Protein AF-A0A938SPF3-F1 (afdb_monomer_lite)

pLDDT: mean 94.33, std 8.59, range [53.5, 98.38]

Foldseek 3Di:
DFQDPDPVSVVVVVVVCVVVCVVQVKDWPDKDDDRHDIDTDIDGDDDD

Radius of gyration: 12.02 Å; chains: 1; bounding box: 19×16×37 Å

Secondary structure (DSSP, 8-state):
--S--SHHHHHHHHHHHHHHHHHHT-EEEEEEEETTEEEEEEEPPPP-

Sequence (48 aa):
MTIFRSEEDRRMYLEFMREECRRFGVDVLAWCLMTNHVHEIAVPGDEK

Structure (mmCIF, N/CA/C/O backbone):
data_AF-A0A938SPF3-F1
#
_entry.id   AF-A0A938SPF3-F1
#
loop_
_atom_site.group_PDB
_atom_site.id
_atom_site.type_symbol
_atom_site.label_atom_id
_atom_site.label_alt_id
_atom_site.label_comp_id
_atom_site.label_asym_id
_atom_site.label_entity_id
_atom_site.label_seq_id
_atom_site.pdbx_PDB_ins_code
_atom_site.Cartn_x
_atom_site.Cartn_y
_atom_site.Cartn_z
_atom_site.occupancy
_atom_site.B_iso_or_equiv
_atom_site.auth_seq_id
_atom_site.auth_comp_id
_atom_site.auth_asym_id
_atom_site.auth_atom_id
_atom_site.pdbx_PDB_model_num
ATOM 1 N N . MET A 1 1 ? 1.914 9.028 -17.645 1.00 75.94 1 MET A N 1
ATOM 2 C CA . MET A 1 1 ? 3.098 8.909 -16.768 1.00 75.94 1 MET A CA 1
ATOM 3 C C . MET A 1 1 ? 3.056 7.535 -16.120 1.00 75.94 1 MET A C 1
ATOM 5 O O . MET A 1 1 ? 2.003 7.177 -15.615 1.00 75.94 1 MET A O 1
ATOM 9 N N . THR A 1 2 ? 4.130 6.751 -16.208 1.00 92.00 2 THR A N 1
ATOM 10 C CA . THR A 1 2 ? 4.199 5.390 -15.643 1.00 92.00 2 THR A CA 1
ATOM 11 C C . THR A 1 2 ? 4.875 5.441 -14.280 1.00 92.00 2 THR A C 1
ATOM 13 O O . THR A 1 2 ? 5.997 5.940 -14.194 1.00 92.00 2 THR A O 1
ATOM 16 N N . ILE A 1 3 ? 4.190 4.942 -13.250 1.00 94.69 3 ILE A N 1
ATOM 17 C CA . ILE A 1 3 ? 4.673 4.887 -11.864 1.00 94.69 3 ILE A CA 1
ATOM 18 C C . ILE A 1 3 ? 5.362 3.544 -11.611 1.00 94.69 3 ILE A C 1
ATOM 20 O O . ILE A 1 3 ? 6.514 3.529 -11.193 1.00 94.69 3 ILE A O 1
ATOM 24 N N . PHE A 1 4 ? 4.706 2.430 -11.952 1.00 97.38 4 PHE A N 1
ATOM 25 C CA . PHE A 1 4 ? 5.280 1.089 -11.824 1.00 97.38 4 PHE A CA 1
ATOM 26 C C . PHE A 1 4 ? 5.818 0.622 -13.172 1.00 97.38 4 PHE A C 1
ATOM 28 O O . PHE A 1 4 ? 5.060 0.423 -14.124 1.00 97.38 4 PHE A O 1
ATOM 35 N N . ARG A 1 5 ? 7.135 0.459 -13.264 1.00 97.19 5 ARG A N 1
ATOM 36 C CA . ARG A 1 5 ? 7.841 -0.035 -14.453 1.00 97.19 5 ARG A CA 1
ATOM 37 C C . ARG A 1 5 ? 8.069 -1.541 -14.391 1.00 97.19 5 ARG A C 1
ATOM 39 O O . ARG A 1 5 ? 8.298 -2.157 -15.427 1.00 97.19 5 ARG A O 1
ATOM 46 N N . SER A 1 6 ? 7.997 -2.121 -13.197 1.00 97.50 6 SER A N 1
ATOM 47 C CA . SER A 1 6 ? 8.212 -3.541 -12.951 1.00 97.50 6 S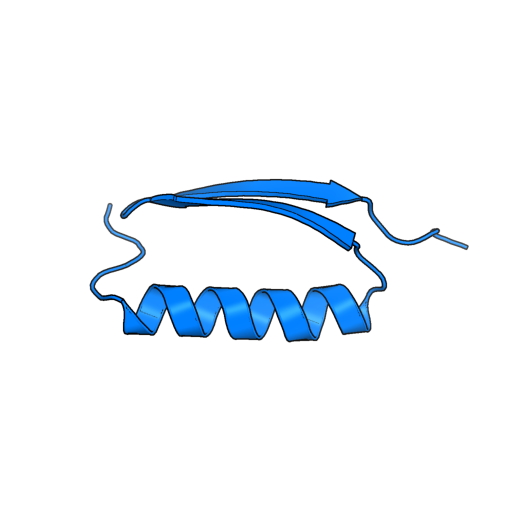ER A CA 1
ATOM 48 C C . SER A 1 6 ? 7.260 -4.103 -11.888 1.00 97.50 6 SER A C 1
ATOM 50 O O . SER A 1 6 ? 6.565 -3.379 -11.170 1.00 97.50 6 SER A O 1
ATOM 52 N N . GLU A 1 7 ? 7.225 -5.430 -11.774 1.00 97.06 7 GLU A N 1
ATOM 53 C CA . GLU A 1 7 ? 6.561 -6.110 -10.655 1.00 97.06 7 GLU A CA 1
ATOM 54 C C . GLU A 1 7 ? 7.277 -5.867 -9.320 1.00 97.06 7 GLU A C 1
ATOM 56 O O . GLU A 1 7 ? 6.641 -5.894 -8.270 1.00 97.06 7 GLU A O 1
ATOM 61 N N . GLU A 1 8 ? 8.583 -5.598 -9.348 1.00 98.31 8 GLU A N 1
ATOM 62 C CA . GLU A 1 8 ? 9.361 -5.270 -8.152 1.00 98.31 8 GLU A CA 1
ATOM 63 C C . GLU A 1 8 ? 8.913 -3.936 -7.548 1.00 98.31 8 GLU A C 1
ATOM 65 O O . GLU A 1 8 ? 8.685 -3.869 -6.343 1.00 98.31 8 GLU A O 1
ATOM 70 N N . ASP A 1 9 ? 8.641 -2.928 -8.383 1.00 97.88 9 ASP A N 1
ATOM 71 C CA . ASP A 1 9 ? 8.109 -1.637 -7.927 1.00 97.88 9 ASP A CA 1
ATOM 72 C C . ASP A 1 9 ? 6.776 -1.816 -7.177 1.00 97.88 9 ASP A C 1
ATOM 74 O O . ASP A 1 9 ? 6.531 -1.179 -6.153 1.00 97.88 9 ASP A O 1
ATOM 78 N N . ARG A 1 10 ? 5.911 -2.719 -7.666 1.00 97.81 10 ARG A N 1
ATOM 79 C CA . ARG A 1 10 ? 4.613 -3.018 -7.035 1.00 97.81 10 ARG A CA 1
ATOM 80 C C . ARG A 1 10 ? 4.783 -3.723 -5.696 1.00 97.81 10 ARG A C 1
ATOM 82 O O . ARG A 1 10 ? 4.091 -3.390 -4.739 1.00 97.81 10 ARG A O 1
ATOM 89 N N . ARG A 1 11 ? 5.704 -4.689 -5.617 1.00 98.19 11 ARG A N 1
ATOM 90 C CA . ARG A 1 11 ? 6.007 -5.397 -4.362 1.00 98.19 11 ARG A CA 1
ATOM 91 C C . ARG A 1 11 ? 6.580 -4.448 -3.320 1.00 98.19 11 ARG A C 1
ATOM 93 O O . ARG A 1 11 ? 6.157 -4.500 -2.175 1.00 98.19 11 ARG A O 1
ATOM 100 N N . MET A 1 12 ? 7.490 -3.568 -3.729 1.00 98.19 12 MET A N 1
ATOM 101 C CA . MET A 1 12 ? 8.100 -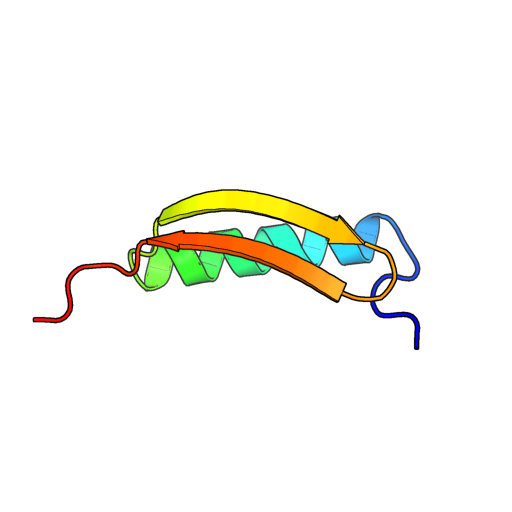2.576 -2.848 1.00 98.19 12 MET A CA 1
ATOM 102 C C . MET A 1 12 ? 7.057 -1.594 -2.302 1.00 98.19 12 MET A C 1
ATOM 104 O O . MET A 1 12 ? 7.034 -1.326 -1.108 1.00 98.19 12 MET A O 1
ATOM 108 N N . TYR A 1 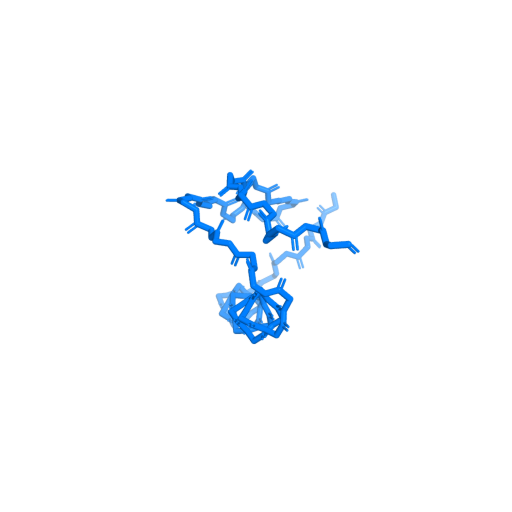13 ? 6.140 -1.125 -3.153 1.00 97.81 13 TYR A N 1
ATOM 109 C CA . TYR A 1 13 ? 5.015 -0.297 -2.718 1.00 97.81 13 TYR A CA 1
ATOM 110 C C . TYR A 1 13 ? 4.143 -1.003 -1.678 1.00 97.81 13 TYR A C 1
ATOM 112 O O . TYR A 1 13 ? 3.850 -0.431 -0.634 1.00 97.81 13 TYR A O 1
ATOM 120 N N . LEU A 1 14 ? 3.756 -2.256 -1.937 1.00 97.75 14 LEU A N 1
ATOM 121 C CA . LEU A 1 14 ? 2.945 -3.031 -0.995 1.00 97.75 14 LEU A CA 1
ATOM 122 C C . LEU A 1 14 ? 3.676 -3.296 0.326 1.00 97.75 14 LEU A C 1
ATOM 124 O O . LEU A 1 14 ? 3.035 -3.311 1.374 1.00 97.75 14 LEU A O 1
ATOM 128 N N . GLU A 1 15 ? 4.996 -3.478 0.291 1.00 98.38 15 GLU A N 1
ATOM 129 C CA . GLU A 1 15 ? 5.817 -3.634 1.491 1.00 98.38 15 GLU A CA 1
ATOM 130 C C . GLU A 1 15 ? 5.798 -2.358 2.342 1.00 98.38 15 GLU A C 1
ATOM 132 O O . GLU A 1 15 ? 5.464 -2.424 3.524 1.00 98.38 15 GLU A O 1
ATOM 137 N N . PHE A 1 16 ? 6.032 -1.192 1.731 1.00 98.06 16 PHE A N 1
ATOM 138 C CA . PHE A 1 16 ? 5.948 0.092 2.433 1.00 98.06 16 PHE A CA 1
ATOM 139 C C . PHE A 1 16 ? 4.549 0.364 2.983 1.00 98.06 16 PHE A C 1
ATOM 141 O O . PHE A 1 16 ? 4.409 0.767 4.137 1.00 98.06 16 PHE A O 1
ATOM 148 N N . MET A 1 17 ? 3.506 0.099 2.190 1.00 97.62 17 MET A N 1
ATOM 149 C CA . MET A 1 17 ? 2.122 0.243 2.643 1.00 97.62 17 MET A CA 1
ATOM 150 C C . MET A 1 17 ? 1.848 -0.651 3.847 1.00 97.62 17 MET A C 1
ATOM 152 O O . MET A 1 17 ? 1.298 -0.190 4.838 1.00 97.62 17 MET A O 1
ATOM 156 N N . ARG A 1 18 ? 2.287 -1.912 3.818 1.00 96.81 18 ARG A N 1
ATOM 157 C CA . ARG A 1 18 ? 2.137 -2.829 4.951 1.00 96.81 18 ARG A CA 1
ATOM 158 C C . ARG A 1 18 ? 2.834 -2.308 6.208 1.00 96.81 18 ARG A C 1
ATOM 160 O O . ARG A 1 18 ? 2.251 -2.368 7.291 1.00 96.81 18 ARG A O 1
ATOM 167 N N . GLU A 1 19 ? 4.076 -1.847 6.084 1.00 98.12 19 GLU A N 1
ATOM 168 C CA . GLU A 1 19 ? 4.864 -1.351 7.215 1.00 98.12 19 GLU A CA 1
ATOM 169 C C . GLU A 1 19 ? 4.238 -0.103 7.841 1.00 98.12 19 GLU A C 1
ATOM 171 O O . GLU A 1 19 ? 4.005 -0.073 9.055 1.00 98.12 19 GLU A O 1
ATOM 176 N N . GLU A 1 20 ? 3.905 0.894 7.021 1.00 96.56 20 GLU A N 1
ATOM 177 C CA . GLU A 1 20 ? 3.383 2.170 7.503 1.00 96.56 20 GLU A CA 1
ATOM 178 C C . GLU A 1 20 ? 1.918 2.062 7.942 1.00 96.56 20 GLU A C 1
ATOM 180 O O . GLU A 1 20 ? 1.574 2.563 9.012 1.00 96.56 20 GLU A O 1
ATOM 185 N N . CYS A 1 21 ? 1.058 1.330 7.225 1.00 96.31 21 CYS A N 1
ATOM 186 C CA . CYS A 1 21 ? -0.310 1.078 7.686 1.00 96.31 21 CYS A CA 1
ATOM 187 C C . CYS A 1 21 ? -0.310 0.383 9.050 1.00 96.31 21 CYS A C 1
ATOM 189 O O . CYS A 1 21 ? -1.021 0.815 9.953 1.00 96.31 21 CYS A O 1
ATOM 191 N N . ARG A 1 22 ? 0.563 -0.613 9.264 1.00 95.31 22 ARG A N 1
ATOM 192 C CA . ARG A 1 22 ? 0.7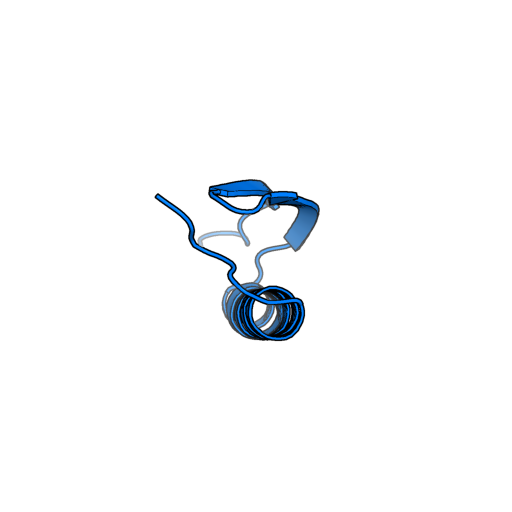11 -1.244 10.584 1.00 95.31 22 ARG A CA 1
ATOM 193 C C . ARG A 1 22 ? 1.195 -0.253 11.642 1.00 9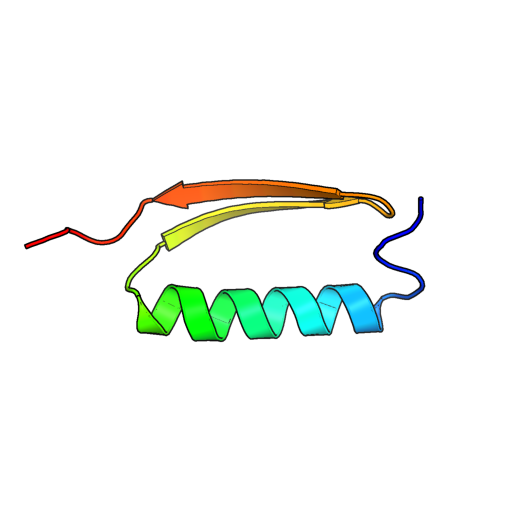5.31 22 ARG A C 1
ATOM 195 O O . ARG A 1 22 ? 0.716 -0.291 12.772 1.00 95.31 22 ARG A O 1
ATOM 202 N N . ARG A 1 23 ? 2.150 0.616 11.301 1.00 95.69 23 ARG A N 1
ATOM 203 C CA . ARG A 1 23 ? 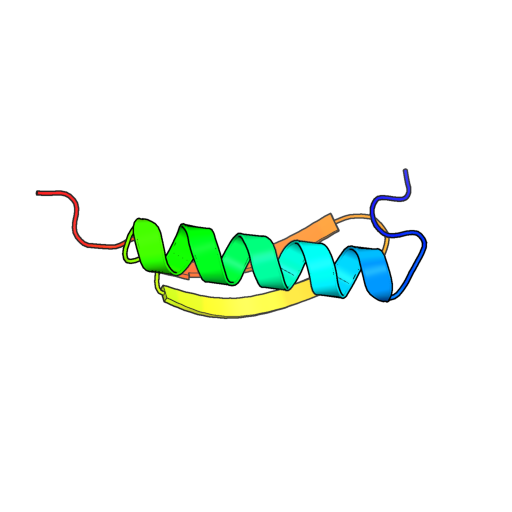2.692 1.631 12.215 1.00 95.69 23 ARG A CA 1
ATOM 204 C C . ARG A 1 23 ? 1.630 2.638 12.664 1.00 95.69 23 ARG A C 1
ATOM 206 O O . ARG A 1 23 ? 1.661 3.053 13.819 1.00 95.69 23 ARG A O 1
ATOM 213 N N . PHE A 1 24 ? 0.716 3.012 11.773 1.00 94.25 24 PHE A N 1
ATOM 214 C CA . PHE A 1 24 ? -0.345 3.986 12.042 1.00 94.25 24 PHE A CA 1
ATOM 215 C C . PHE A 1 24 ? -1.703 3.353 12.383 1.00 94.25 24 PHE A C 1
ATOM 217 O O . PHE A 1 24 ? -2.672 4.077 12.583 1.00 94.25 24 PHE A O 1
ATOM 224 N N . GLY A 1 25 ? -1.786 2.021 12.467 1.00 95.62 25 GLY A N 1
ATOM 225 C CA . GLY A 1 25 ? -3.034 1.314 12.763 1.00 95.62 25 GLY A CA 1
ATOM 226 C C . GLY A 1 25 ? -4.105 1.471 11.680 1.00 95.62 25 GLY A C 1
ATOM 227 O O . GLY A 1 25 ? -5.286 1.480 11.998 1.00 95.62 25 GLY A O 1
ATOM 228 N N . VAL A 1 26 ? -3.700 1.639 10.421 1.00 96.44 26 VAL A N 1
ATOM 229 C CA . VAL A 1 26 ? -4.601 1.733 9.268 1.00 96.44 26 VAL A CA 1
ATOM 230 C C . VAL A 1 26 ? -4.868 0.332 8.727 1.00 96.44 26 VAL A C 1
ATOM 232 O O . VAL A 1 26 ? -3.930 -0.389 8.387 1.00 96.44 26 VAL A O 1
ATOM 235 N N . ASP A 1 27 ? -6.136 -0.033 8.578 1.00 96.38 27 ASP A N 1
ATOM 236 C CA . ASP A 1 27 ? -6.530 -1.295 7.954 1.00 96.38 27 ASP A CA 1
ATOM 237 C C . ASP A 1 27 ? -6.789 -1.094 6.462 1.00 96.38 27 ASP A C 1
ATOM 239 O O . ASP A 1 27 ? -7.586 -0.244 6.068 1.00 96.38 27 ASP A O 1
ATOM 243 N N . VAL A 1 28 ? -6.155 -1.901 5.609 1.00 96.56 28 VAL A N 1
ATOM 244 C CA . VAL A 1 28 ? -6.394 -1.872 4.158 1.00 96.56 28 VAL A CA 1
ATOM 245 C C . VAL A 1 28 ? -7.312 -3.028 3.772 1.00 96.56 28 VAL A C 1
ATOM 247 O O . VAL A 1 28 ? -6.941 -4.195 3.883 1.00 96.56 28 VAL A O 1
ATOM 250 N N . LEU A 1 29 ? -8.517 -2.706 3.302 1.00 97.19 29 LEU A N 1
ATOM 251 C CA . LEU A 1 29 ? -9.552 -3.686 2.957 1.00 97.19 29 LEU A CA 1
ATOM 252 C C . LEU A 1 29 ? -9.403 -4.215 1.527 1.00 97.19 29 LEU A C 1
ATOM 254 O O . LEU A 1 29 ? -9.701 -5.376 1.254 1.00 97.19 29 LEU A O 1
ATOM 258 N N . ALA A 1 30 ? -8.974 -3.352 0.603 1.00 97.38 30 ALA A N 1
ATOM 259 C CA . ALA A 1 30 ? -8.767 -3.696 -0.798 1.00 97.38 30 ALA A CA 1
ATOM 260 C C . ALA A 1 30 ? -7.792 -2.723 -1.467 1.00 97.38 30 ALA A C 1
ATOM 262 O O . ALA A 1 30 ? -7.729 -1.548 -1.101 1.00 97.38 30 ALA A O 1
ATOM 263 N N . TRP A 1 31 ? -7.082 -3.197 -2.491 1.00 97.62 31 TRP A N 1
ATOM 264 C CA . TRP A 1 31 ? -6.215 -2.371 -3.329 1.00 97.62 31 TRP A CA 1
ATOM 265 C C . TRP A 1 31 ? -6.148 -2.884 -4.769 1.00 97.62 31 TRP A C 1
ATOM 267 O O . TRP A 1 31 ? -6.324 -4.073 -5.042 1.00 97.62 31 TRP A O 1
ATOM 277 N N . CYS A 1 32 ? -5.850 -1.981 -5.702 1.00 97.75 32 CYS A N 1
ATOM 278 C CA . CYS A 1 32 ? -5.548 -2.298 -7.094 1.00 97.75 32 CYS A CA 1
ATOM 279 C C . CYS A 1 32 ? -4.387 -1.425 -7.583 1.00 97.75 32 CYS A C 1
ATOM 281 O O . CYS A 1 32 ? -4.480 -0.197 -7.567 1.00 97.75 32 CYS A O 1
ATOM 283 N N . LEU A 1 33 ? -3.298 -2.063 -8.025 1.00 97.75 33 LEU A N 1
ATOM 284 C CA . LEU A 1 33 ? -2.104 -1.384 -8.528 1.00 97.75 33 LEU A CA 1
ATOM 285 C C . LEU A 1 33 ? -2.109 -1.404 -10.057 1.00 97.75 33 LEU A C 1
ATOM 287 O O . LEU A 1 33 ? -1.861 -2.436 -10.684 1.00 97.75 33 LEU A O 1
ATOM 291 N N . MET A 1 34 ? -2.341 -0.245 -10.661 1.00 96.88 34 MET A N 1
ATOM 292 C CA . MET A 1 34 ? -2.226 -0.038 -12.102 1.00 96.88 34 MET A CA 1
ATOM 293 C C . MET A 1 34 ? -0.895 0.618 -12.436 1.00 96.88 34 MET A C 1
ATOM 295 O O . MET A 1 34 ? -0.304 1.301 -11.616 1.00 96.88 34 MET A O 1
ATOM 299 N N . THR A 1 35 ? -0.432 0.482 -13.676 1.00 97.50 35 THR A N 1
ATOM 300 C CA . THR A 1 35 ? 0.867 0.999 -14.148 1.00 97.50 35 THR A CA 1
ATOM 301 C C . THR A 1 35 ? 1.110 2.488 -13.846 1.00 97.50 35 THR A C 1
ATOM 303 O O . THR A 1 35 ? 2.254 2.919 -13.706 1.00 97.50 35 THR A O 1
ATOM 306 N N . ASN A 1 36 ? 0.055 3.294 -13.740 1.00 96.88 36 ASN A N 1
ATOM 307 C CA . ASN A 1 36 ? 0.115 4.746 -13.578 1.00 96.88 36 ASN A CA 1
ATOM 308 C C . ASN A 1 36 ? -0.564 5.295 -12.307 1.00 96.88 36 ASN A C 1
ATOM 310 O O . ASN A 1 36 ? -0.504 6.507 -12.127 1.00 96.88 36 ASN A O 1
ATOM 314 N N . HIS A 1 37 ? -1.223 4.475 -11.476 1.00 96.62 37 HIS A N 1
ATOM 315 C CA . HIS A 1 37 ? -1.879 4.907 -10.227 1.00 96.62 37 HIS A CA 1
ATOM 316 C C . HIS A 1 37 ? -2.309 3.714 -9.357 1.00 96.62 37 HIS A C 1
ATOM 318 O O . HIS A 1 37 ? -2.226 2.561 -9.781 1.00 96.62 37 HIS A O 1
ATOM 324 N N . VAL A 1 38 ? -2.789 4.002 -8.146 1.00 97.44 38 VAL A N 1
ATOM 325 C CA . VAL A 1 38 ? -3.270 3.007 -7.180 1.00 97.44 38 VAL A CA 1
ATOM 326 C C . VAL A 1 38 ? -4.666 3.397 -6.696 1.00 97.44 38 VAL A C 1
ATOM 328 O O . VAL A 1 38 ? -4.937 4.575 -6.470 1.00 97.44 38 VAL A O 1
ATOM 331 N N . HIS A 1 39 ? -5.548 2.408 -6.561 1.00 97.75 39 HIS A N 1
ATOM 332 C CA . HIS A 1 39 ? -6.804 2.532 -5.820 1.00 97.75 39 HIS A CA 1
ATOM 333 C C . HIS A 1 39 ? -6.699 1.754 -4.522 1.00 97.75 39 HIS A C 1
ATOM 335 O O . HIS A 1 39 ? -6.243 0.610 -4.539 1.00 97.75 39 HIS A O 1
ATOM 341 N N . GLU A 1 40 ? -7.178 2.339 -3.429 1.00 96.44 40 GLU A N 1
ATOM 342 C CA . GLU A 1 40 ? -7.135 1.727 -2.104 1.00 96.44 40 GLU A CA 1
ATOM 343 C C . GLU A 1 40 ? -8.415 2.033 -1.334 1.00 96.44 40 GLU A C 1
ATOM 345 O O . GLU A 1 40 ? -8.979 3.124 -1.443 1.00 96.44 40 GLU A O 1
ATOM 350 N N . ILE A 1 41 ? -8.865 1.054 -0.554 1.00 97.69 41 ILE A N 1
ATOM 351 C CA . ILE A 1 41 ? -9.910 1.218 0.452 1.00 97.69 41 ILE A CA 1
ATOM 352 C C . ILE A 1 41 ? -9.245 0.968 1.797 1.00 97.69 41 ILE A C 1
ATOM 354 O O . ILE A 1 41 ? -8.868 -0.167 2.097 1.00 97.69 41 ILE A O 1
ATOM 358 N N . ALA A 1 42 ? -9.103 2.026 2.586 1.00 96.62 42 ALA A N 1
ATOM 359 C CA . ALA A 1 42 ? -8.450 1.987 3.881 1.00 96.62 42 ALA A CA 1
ATOM 360 C C . ALA A 1 42 ? -9.369 2.550 4.968 1.00 96.62 42 ALA A C 1
ATOM 362 O O . ALA A 1 42 ? -10.114 3.504 4.736 1.00 96.62 42 ALA A O 1
ATOM 363 N N . VAL A 1 43 ? -9.301 1.950 6.150 1.00 96.44 43 VAL A N 1
ATOM 364 C CA . VAL A 1 43 ? -9.939 2.434 7.369 1.00 96.44 43 VAL A CA 1
ATOM 365 C C . VAL A 1 43 ? -8.830 3.032 8.232 1.00 96.44 43 VAL A C 1
ATOM 367 O O . VAL A 1 43 ? -7.905 2.303 8.599 1.00 96.44 43 VAL A O 1
ATOM 370 N N . PRO A 1 44 ? -8.854 4.345 8.516 1.00 94.00 44 PRO A N 1
ATOM 371 C CA . PRO A 1 44 ? -7.874 4.937 9.412 1.00 94.00 44 PRO A CA 1
ATOM 372 C C . PRO A 1 44 ? -8.024 4.335 10.812 1.00 94.00 44 PRO A C 1
ATOM 374 O O . PRO A 1 44 ? -9.138 4.022 11.236 1.00 94.00 44 PRO A O 1
ATOM 377 N N . GLY A 1 45 ? -6.909 4.192 11.527 1.00 87.81 45 GLY A N 1
ATOM 378 C CA . GLY A 1 45 ? -6.959 3.871 12.950 1.00 87.81 45 GLY A CA 1
ATOM 379 C C . GLY A 1 45 ? -7.671 4.974 13.736 1.00 87.81 45 GLY A C 1
ATOM 380 O O . GLY A 1 45 ? -7.742 6.117 13.278 1.00 87.81 45 GLY A O 1
ATOM 381 N N . ASP A 1 46 ? -8.188 4.637 14.918 1.00 81.62 46 ASP A N 1
ATOM 382 C CA . ASP A 1 46 ? -8.812 5.619 15.809 1.00 81.62 46 ASP A CA 1
ATOM 383 C C . ASP A 1 46 ? -7.822 6.751 16.141 1.00 81.62 46 ASP A C 1
ATOM 385 O O . ASP A 1 46 ? -6.785 6.533 16.778 1.00 81.62 46 ASP A O 1
ATOM 389 N N . GLU A 1 47 ? -8.162 7.972 15.730 1.00 63.00 47 GLU A N 1
ATOM 390 C CA . GLU A 1 47 ? -7.534 9.198 16.215 1.00 63.00 47 GLU A CA 1
ATOM 391 C C . GLU A 1 47 ? -8.024 9.423 17.655 1.00 63.00 47 GLU A C 1
ATOM 393 O O . GLU A 1 47 ? -9.227 9.540 17.898 1.00 63.00 47 GLU A O 1
ATOM 398 N N . LYS A 1 48 ? -7.107 9.412 18.627 1.00 53.50 48 LYS A N 1
ATOM 399 C CA . LYS A 1 48 ? -7.405 9.836 20.002 1.00 53.50 48 LYS A CA 1
ATOM 400 C C . LYS A 1 48 ? -7.105 11.310 20.190 1.00 53.50 48 LYS A C 1
ATOM 402 O O . LYS A 1 48 ? -6.020 11.729 19.730 1.00 53.50 48 LYS A O 1
#